Protein AF-A0A9N9X8T5-F1 (afdb_monomer_lite)

Structure (mmCIF, N/CA/C/O backbone):
data_AF-A0A9N9X8T5-F1
#
_entry.id   AF-A0A9N9X8T5-F1
#
loop_
_atom_site.group_PDB
_atom_site.id
_atom_site.type_symbol
_atom_site.label_atom_id
_atom_site.label_alt_id
_atom_site.label_comp_id
_atom_site.label_asym_id
_atom_site.label_entity_id
_atom_site.label_seq_id
_atom_site.pdbx_PDB_ins_code
_atom_site.Cartn_x
_atom_site.Cartn_y
_atom_site.Cartn_z
_atom_site.occupancy
_atom_site.B_iso_or_equiv
_atom_site.auth_seq_id
_atom_site.auth_comp_id
_atom_site.auth_asym_id
_atom_site.auth_atom_id
_atom_site.pdbx_PDB_model_num
ATOM 1 N N . MET A 1 1 ? 35.047 33.414 -47.535 1.00 46.97 1 MET A N 1
ATOM 2 C CA . MET 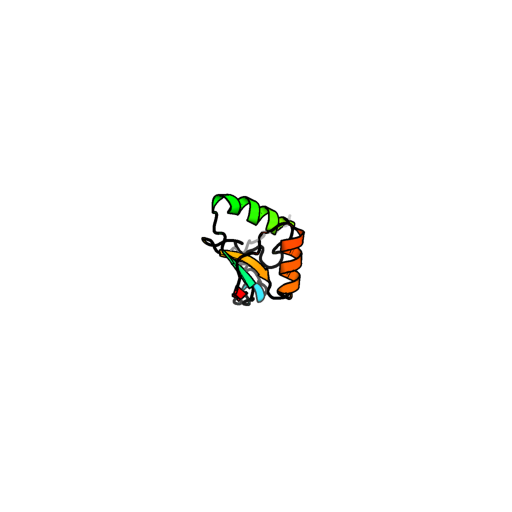A 1 1 ? 33.887 33.832 -46.722 1.00 46.97 1 MET A CA 1
ATOM 3 C C . MET A 1 1 ? 32.841 32.796 -47.063 1.00 46.97 1 MET A C 1
ATOM 5 O O . MET A 1 1 ? 32.086 32.994 -47.999 1.00 46.97 1 MET A O 1
ATOM 9 N N . ASP A 1 2 ? 32.981 31.620 -46.453 1.00 47.78 2 ASP A N 1
ATOM 10 C CA . ASP A 1 2 ? 32.172 30.446 -46.772 1.00 47.78 2 ASP A CA 1
ATOM 11 C C . ASP A 1 2 ? 30.992 30.430 -45.812 1.00 47.78 2 ASP A C 1
ATOM 13 O O . ASP A 1 2 ? 31.145 30.279 -44.600 1.00 47.78 2 ASP A O 1
ATOM 17 N N . GLU A 1 3 ? 29.824 30.706 -46.369 1.00 57.94 3 GLU A N 1
ATOM 18 C CA . GLU A 1 3 ? 28.551 30.697 -45.673 1.00 57.94 3 GLU A CA 1
ATOM 19 C C . GLU A 1 3 ? 28.067 29.243 -45.622 1.00 57.94 3 GLU A C 1
ATOM 21 O O . GLU A 1 3 ? 27.513 28.724 -46.587 1.00 57.94 3 GLU A O 1
ATOM 26 N N . CYS A 1 4 ? 28.339 28.548 -44.512 1.00 54.19 4 CYS A N 1
ATOM 27 C CA . CYS A 1 4 ? 27.723 27.252 -44.230 1.00 54.19 4 CYS A CA 1
ATOM 28 C C . CYS A 1 4 ? 26.228 27.473 -43.980 1.00 54.19 4 CYS A C 1
ATOM 30 O O . CYS A 1 4 ? 25.830 27.879 -42.889 1.00 54.19 4 CYS A O 1
ATOM 32 N N . THR A 1 5 ? 25.395 27.242 -44.991 1.00 59.78 5 THR A N 1
ATOM 33 C CA . THR A 1 5 ? 23.940 27.259 -44.833 1.00 59.78 5 THR A CA 1
ATOM 34 C C . THR A 1 5 ? 23.501 25.921 -44.237 1.00 59.78 5 THR A C 1
ATOM 36 O O . THR A 1 5 ? 23.521 24.892 -44.906 1.00 59.78 5 THR A O 1
ATOM 39 N N . GLU A 1 6 ? 23.156 25.918 -42.949 1.00 62.62 6 GLU A N 1
ATOM 40 C CA . GLU A 1 6 ? 22.560 24.761 -42.277 1.00 62.62 6 GLU A CA 1
ATOM 41 C C . GLU A 1 6 ? 21.097 24.622 -42.720 1.00 62.62 6 GLU A C 1
ATOM 43 O O . GLU A 1 6 ? 20.198 25.273 -42.183 1.00 62.62 6 GLU A O 1
ATOM 48 N N . GLU A 1 7 ? 20.847 23.789 -43.729 1.00 63.53 7 GLU A N 1
ATOM 49 C CA . GLU A 1 7 ? 19.492 23.373 -44.088 1.00 63.53 7 GLU A CA 1
ATOM 50 C C . GLU A 1 7 ? 18.929 22.509 -42.949 1.00 63.53 7 GLU A C 1
ATOM 52 O O . GLU A 1 7 ? 19.338 21.367 -42.734 1.00 63.53 7 GLU A O 1
ATOM 57 N N . ARG A 1 8 ? 18.020 23.083 -42.155 1.00 62.38 8 ARG A N 1
ATOM 58 C CA . ARG A 1 8 ? 17.312 22.361 -41.095 1.00 62.38 8 ARG A CA 1
ATOM 59 C C . ARG A 1 8 ? 16.242 21.489 -41.742 1.00 62.38 8 ARG A C 1
ATOM 61 O O . ARG A 1 8 ? 15.237 21.994 -42.232 1.00 62.38 8 ARG A O 1
ATOM 68 N N . ASP A 1 9 ? 16.479 20.183 -41.756 1.00 63.22 9 ASP A N 1
ATOM 69 C CA . ASP A 1 9 ? 15.499 19.196 -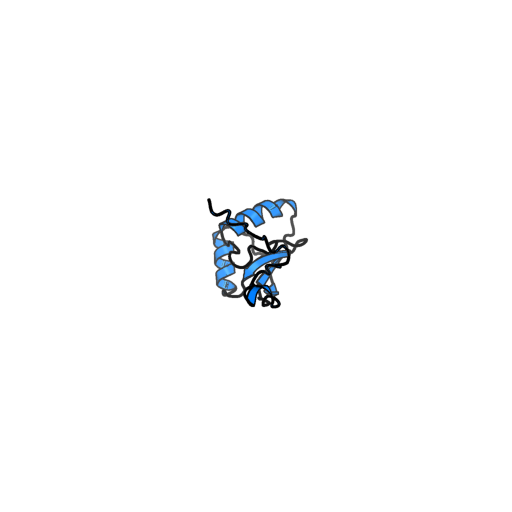42.200 1.00 63.22 9 ASP A CA 1
ATOM 70 C C . ASP A 1 9 ? 14.380 19.066 -41.149 1.00 63.22 9 ASP A C 1
ATOM 72 O O . ASP A 1 9 ? 14.472 18.297 -40.187 1.00 63.22 9 ASP A O 1
ATOM 76 N N . ASP A 1 10 ? 13.314 19.850 -41.325 1.00 63.06 10 ASP A N 1
ATOM 77 C CA . ASP A 1 10 ? 12.120 19.856 -40.468 1.00 63.06 10 ASP A CA 1
ATOM 78 C C . ASP A 1 10 ? 11.327 18.522 -40.513 1.00 63.06 10 ASP A C 1
ATOM 80 O O . ASP A 1 10 ? 10.312 18.381 -39.825 1.00 63.06 10 ASP A O 1
ATOM 84 N N . ASN A 1 11 ? 11.770 17.511 -41.281 1.00 65.31 11 ASN A N 1
ATOM 85 C CA . ASN A 1 11 ? 11.160 16.173 -41.320 1.00 65.31 11 ASN A CA 1
ATOM 86 C C . ASN A 1 11 ? 11.810 15.138 -40.389 1.00 65.31 11 ASN A C 1
ATOM 88 O O . ASN A 1 11 ? 11.377 13.980 -40.377 1.00 65.31 11 ASN A O 1
ATOM 92 N N . LEU A 1 12 ? 12.791 15.518 -39.564 1.00 64.88 12 LEU A N 1
ATOM 93 C CA . LEU A 1 12 ? 13.345 14.634 -38.534 1.00 64.88 12 LEU A CA 1
ATOM 94 C C . LEU A 1 12 ? 12.340 14.422 -37.388 1.00 64.88 12 LEU A C 1
ATOM 96 O O . LEU A 1 12 ? 12.409 15.031 -36.321 1.00 64.88 12 LEU A O 1
ATOM 100 N N . LYS A 1 13 ? 11.385 13.511 -37.605 1.00 74.94 13 LYS A N 1
ATOM 101 C CA . LYS A 1 13 ? 10.490 13.007 -36.559 1.00 74.94 13 LYS A CA 1
ATOM 102 C C . LYS A 1 13 ? 11.280 12.109 -35.614 1.00 74.94 13 LYS A C 1
ATOM 104 O O . LYS A 1 13 ? 11.436 10.913 -35.851 1.00 74.94 13 LYS A O 1
ATOM 109 N N . LEU A 1 14 ? 11.773 12.701 -34.534 1.00 80.62 14 LEU A N 1
ATOM 110 C CA . LEU A 1 14 ? 12.332 11.956 -33.414 1.00 80.62 14 LEU A CA 1
ATOM 111 C C . LEU A 1 14 ? 11.200 11.190 -32.719 1.00 80.62 14 LEU A C 1
ATOM 113 O O . LEU A 1 14 ? 10.198 11.783 -32.321 1.00 80.62 14 LEU A O 1
ATOM 117 N N . TYR A 1 15 ? 11.361 9.877 -32.576 1.00 77.56 15 TYR A N 1
ATOM 118 C CA . TYR A 1 15 ? 10.493 9.044 -31.751 1.00 77.56 15 TYR A CA 1
ATOM 119 C C . TYR A 1 15 ? 11.291 8.530 -30.548 1.00 77.56 15 TYR A C 1
ATOM 121 O O . TYR A 1 15 ? 12.465 8.178 -30.699 1.00 77.56 15 TYR A O 1
ATOM 129 N N . PRO A 1 16 ? 10.700 8.513 -29.343 1.00 81.25 16 PRO A N 1
ATOM 130 C CA . PRO A 1 16 ? 11.383 7.998 -28.170 1.00 81.25 16 PRO A CA 1
ATOM 131 C C . PRO A 1 16 ? 11.572 6.486 -28.311 1.00 81.25 16 PRO A C 1
ATOM 133 O O . PRO A 1 16 ? 10.620 5.755 -28.581 1.00 81.25 16 PRO A O 1
ATOM 136 N N . ILE A 1 17 ? 12.803 6.019 -28.110 1.00 85.69 17 ILE A N 1
ATOM 137 C CA . ILE A 1 17 ? 13.076 4.597 -27.908 1.00 85.69 17 ILE A CA 1
ATOM 138 C C . ILE A 1 17 ? 12.746 4.314 -26.443 1.00 85.69 17 ILE A C 1
ATOM 140 O O . ILE A 1 17 ? 13.482 4.727 -25.546 1.00 85.69 17 ILE A O 1
ATOM 144 N N . LEU A 1 18 ? 11.596 3.688 -26.211 1.00 84.31 18 LEU A N 1
ATOM 145 C CA . LEU A 1 18 ? 11.169 3.241 -24.889 1.00 84.31 18 LEU A CA 1
ATOM 146 C C . LEU A 1 18 ? 11.666 1.815 -24.659 1.00 84.31 18 LEU A C 1
ATOM 148 O O . LEU A 1 18 ? 11.737 1.024 -25.598 1.00 84.31 18 LEU A O 1
ATOM 152 N N . ALA A 1 19 ? 12.018 1.505 -23.415 1.00 84.44 19 ALA A N 1
ATOM 153 C CA . ALA A 1 19 ? 12.278 0.133 -23.015 1.00 84.44 19 ALA A CA 1
ATOM 154 C C . ALA A 1 19 ? 10.963 -0.671 -23.012 1.00 84.44 19 ALA A C 1
ATOM 156 O O . ALA A 1 19 ? 9.882 -0.109 -22.817 1.00 84.44 19 ALA A O 1
ATOM 157 N N . ASP A 1 20 ? 11.052 -1.975 -23.278 1.00 81.19 20 ASP A N 1
ATOM 158 C CA . ASP A 1 20 ? 9.878 -2.838 -23.476 1.00 81.19 20 ASP A CA 1
ATOM 159 C C . ASP A 1 20 ? 8.963 -2.891 -22.240 1.00 81.19 20 ASP A C 1
ATOM 161 O O . ASP A 1 20 ? 7.747 -3.026 -22.374 1.00 81.19 20 ASP A O 1
ATOM 165 N N . ASP A 1 21 ? 9.525 -2.720 -21.043 1.00 79.50 21 ASP A N 1
ATOM 166 C CA . ASP A 1 21 ? 8.812 -2.628 -19.762 1.00 79.50 21 ASP A CA 1
ATOM 167 C C . ASP A 1 21 ? 7.878 -1.409 -19.662 1.00 79.50 21 ASP A C 1
ATOM 169 O O . ASP A 1 21 ? 6.959 -1.407 -18.846 1.00 79.50 21 ASP A O 1
ATOM 173 N N . LEU A 1 22 ? 8.071 -0.396 -20.512 1.00 78.69 22 LEU A N 1
ATOM 174 C CA . LEU A 1 22 ? 7.194 0.774 -20.629 1.00 78.69 22 LEU A CA 1
ATOM 175 C C . LEU A 1 22 ? 6.110 0.615 -21.705 1.00 78.69 22 LEU A C 1
ATOM 177 O O . LEU A 1 22 ? 5.244 1.482 -21.830 1.00 78.69 22 LEU A O 1
ATOM 181 N N . ILE A 1 23 ? 6.181 -0.447 -22.511 1.00 83.75 23 ILE A N 1
ATOM 182 C CA . ILE A 1 23 ? 5.264 -0.719 -23.631 1.00 83.75 23 ILE A CA 1
ATOM 183 C C . ILE A 1 23 ? 4.363 -1.919 -23.313 1.00 83.75 23 ILE A C 1
ATOM 185 O O . ILE A 1 23 ? 3.226 -1.982 -23.779 1.00 83.75 23 ILE A O 1
ATOM 189 N N . CYS A 1 24 ? 4.865 -2.868 -22.526 1.00 81.50 24 CYS A N 1
ATOM 190 C CA . CYS A 1 24 ? 4.134 -4.059 -22.119 1.00 81.50 24 CYS A CA 1
ATOM 191 C C . CYS A 1 24 ? 3.170 -3.776 -20.959 1.00 81.50 24 CYS A C 1
ATOM 193 O O . CYS A 1 24 ? 3.367 -2.846 -20.175 1.00 81.50 24 CYS A O 1
ATOM 195 N N . ASP A 1 25 ? 2.145 -4.621 -20.826 1.00 82.12 25 ASP A N 1
ATOM 196 C CA . ASP A 1 25 ? 1.258 -4.578 -19.666 1.00 82.12 25 ASP A CA 1
ATOM 197 C C . ASP A 1 25 ? 2.060 -4.833 -18.376 1.00 82.12 25 ASP A C 1
ATOM 199 O O . ASP A 1 25 ? 2.872 -5.767 -18.329 1.00 82.12 25 ASP A O 1
ATOM 203 N N . PRO A 1 26 ? 1.849 -4.031 -17.318 1.00 80.50 26 PRO A N 1
ATOM 204 C CA . PRO A 1 26 ? 2.564 -4.206 -16.066 1.00 80.50 26 PRO A CA 1
ATOM 205 C C . PRO A 1 26 ? 2.189 -5.545 -15.411 1.00 80.50 26 PRO A C 1
ATOM 207 O O . PRO A 1 26 ? 1.024 -5.955 -15.460 1.00 80.50 26 PRO A O 1
ATOM 210 N N . PRO A 1 27 ? 3.151 -6.230 -14.767 1.00 83.38 27 PRO A N 1
ATOM 211 C CA . PRO A 1 27 ? 2.875 -7.483 -14.083 1.00 83.38 27 PRO A CA 1
ATOM 212 C C . PRO A 1 27 ? 1.894 -7.263 -12.926 1.00 83.38 27 PRO A C 1
ATOM 214 O O . PRO A 1 27 ? 1.982 -6.276 -12.193 1.00 83.38 27 PRO A O 1
ATOM 217 N N . LEU A 1 28 ? 0.975 -8.211 -12.744 1.00 86.44 28 LEU A N 1
ATOM 218 C CA . LEU A 1 28 ? 0.106 -8.247 -11.571 1.00 86.44 28 LEU A CA 1
ATOM 219 C C . LEU A 1 28 ? 0.893 -8.781 -10.373 1.00 86.44 28 LEU A C 1
ATOM 221 O O . LEU A 1 28 ? 1.675 -9.723 -10.515 1.00 86.44 28 LEU A O 1
ATOM 225 N N . ILE A 1 29 ? 0.673 -8.183 -9.203 1.00 86.44 29 ILE A N 1
ATOM 226 C CA . ILE A 1 29 ? 1.283 -8.617 -7.948 1.00 86.44 29 ILE A CA 1
ATOM 227 C C . ILE A 1 29 ? 0.219 -8.746 -6.864 1.00 86.44 29 ILE A C 1
ATOM 229 O O . ILE A 1 29 ? -0.664 -7.894 -6.763 1.00 86.44 29 ILE A O 1
ATOM 233 N N . ASP A 1 30 ? 0.352 -9.786 -6.047 1.00 90.38 30 ASP A N 1
ATOM 234 C CA . ASP A 1 30 ? -0.540 -10.030 -4.918 1.00 90.38 30 ASP A CA 1
ATOM 235 C C . ASP A 1 30 ? -0.190 -9.095 -3.755 1.00 90.38 30 ASP A C 1
ATOM 237 O O . ASP A 1 30 ? 0.986 -8.873 -3.422 1.00 90.38 30 ASP A O 1
ATOM 241 N N . VAL A 1 31 ? -1.214 -8.557 -3.101 1.00 90.44 31 VAL A N 1
ATOM 242 C CA . VAL A 1 31 ? -1.055 -7.630 -1.977 1.00 90.44 31 VAL A CA 1
ATOM 243 C C . VAL A 1 31 ? -1.995 -7.976 -0.828 1.00 90.44 31 VAL A C 1
ATOM 245 O O . VAL A 1 31 ? -3.086 -8.510 -1.008 1.00 90.44 31 VAL A O 1
ATOM 248 N N . TYR A 1 32 ? -1.588 -7.632 0.392 1.00 90.88 32 TYR A N 1
ATOM 249 C CA . TYR A 1 32 ? -2.489 -7.669 1.541 1.00 90.88 32 TYR A CA 1
ATOM 250 C C . TYR A 1 32 ? -3.344 -6.404 1.562 1.00 90.88 32 TYR A C 1
ATOM 252 O O . TYR A 1 32 ? -2.807 -5.287 1.571 1.00 90.88 32 TYR A O 1
ATOM 260 N N . VAL A 1 33 ? -4.663 -6.577 1.619 1.00 89.81 33 VAL A N 1
ATOM 261 C CA . VAL A 1 33 ? -5.634 -5.477 1.638 1.00 89.81 33 VAL A CA 1
ATOM 262 C C . VAL A 1 33 ? -6.487 -5.557 2.893 1.00 89.81 33 VAL A C 1
ATOM 264 O O . VAL A 1 33 ? -6.963 -6.625 3.270 1.00 89.81 33 VAL A O 1
ATOM 267 N N . ASP A 1 34 ? -6.700 -4.409 3.527 1.00 89.56 34 ASP A N 1
ATOM 268 C CA . ASP A 1 34 ? -7.566 -4.285 4.699 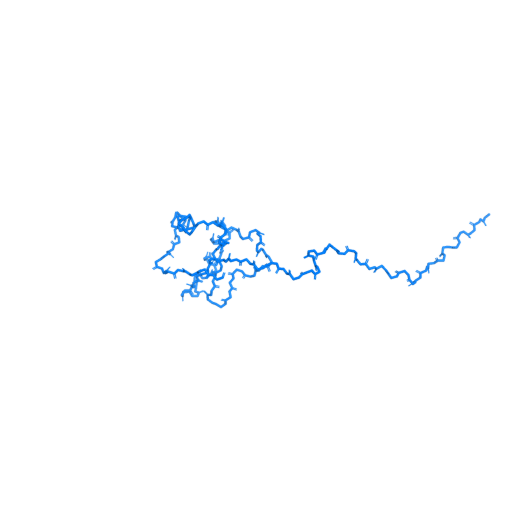1.00 89.56 34 ASP A CA 1
ATOM 269 C C . ASP A 1 34 ? -8.563 -3.133 4.528 1.00 89.56 34 ASP A C 1
ATOM 271 O O . ASP A 1 34 ? -8.449 -2.316 3.613 1.00 89.56 34 ASP A O 1
ATOM 275 N N . THR A 1 35 ? -9.562 -3.055 5.401 1.00 88.31 35 THR A N 1
ATOM 276 C CA . THR A 1 35 ? -10.613 -2.042 5.363 1.00 88.31 35 THR A CA 1
ATOM 277 C C . THR A 1 35 ? -10.543 -1.116 6.572 1.00 88.31 35 THR A C 1
ATOM 279 O O . THR A 1 35 ? -10.639 -1.539 7.721 1.00 88.31 35 THR A O 1
ATOM 282 N N . ILE A 1 36 ? -10.484 0.194 6.327 1.00 84.69 36 ILE A N 1
ATOM 283 C CA . ILE A 1 36 ? -10.576 1.194 7.395 1.00 84.69 36 ILE A CA 1
ATOM 284 C C . ILE A 1 36 ? -12.046 1.540 7.657 1.00 84.69 36 ILE A C 1
ATOM 286 O O . ILE A 1 36 ? -12.705 2.223 6.868 1.00 84.69 36 ILE A O 1
ATOM 290 N N . SER A 1 37 ? -12.548 1.107 8.813 1.00 82.00 37 SER A N 1
ATOM 291 C CA . SER A 1 37 ? -13.928 1.357 9.251 1.00 82.00 37 SER A CA 1
ATOM 292 C C . SER A 1 37 ? -14.196 2.824 9.612 1.00 82.00 37 SER A C 1
ATOM 294 O O . SER A 1 37 ? -15.266 3.351 9.300 1.00 82.00 37 SER A O 1
ATOM 296 N N . ASP A 1 38 ? -13.229 3.497 10.248 1.00 84.94 38 ASP A N 1
ATOM 297 C CA . ASP A 1 38 ? -13.344 4.892 10.694 1.00 84.94 38 ASP A CA 1
ATOM 298 C C . ASP A 1 38 ? -12.661 5.852 9.713 1.00 84.94 38 ASP A C 1
ATOM 300 O O . ASP A 1 38 ? -11.434 5.986 9.678 1.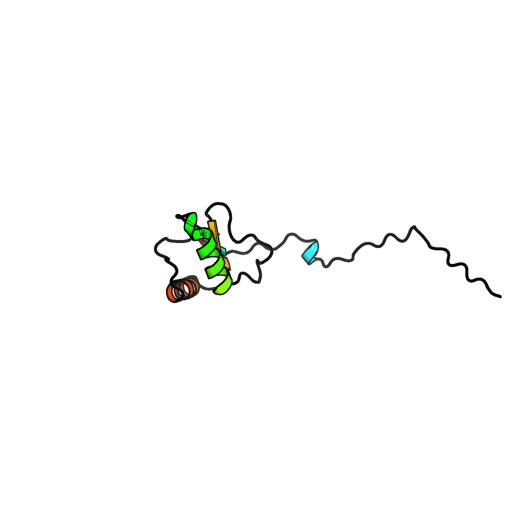00 84.94 38 ASP A O 1
ATOM 304 N N . SER A 1 39 ? -13.470 6.586 8.946 1.00 81.75 39 SER A N 1
ATOM 305 C CA . SER A 1 39 ? -12.968 7.505 7.927 1.00 81.75 39 SER A CA 1
ATOM 306 C C . SER A 1 39 ? -12.124 8.652 8.485 1.00 81.75 39 SER A C 1
ATOM 308 O O . SER A 1 39 ? -11.307 9.219 7.761 1.00 81.75 39 SER A O 1
ATOM 310 N N . LYS A 1 40 ? -12.282 9.000 9.769 1.00 85.75 40 LYS A N 1
ATOM 311 C CA . LYS A 1 40 ? -11.507 10.077 10.406 1.00 85.75 40 LYS A CA 1
ATOM 312 C C . LYS A 1 40 ? -10.054 9.674 10.646 1.00 85.75 40 LYS A C 1
ATOM 314 O O . LYS A 1 40 ? -9.183 10.538 10.672 1.00 85.75 40 LYS A O 1
ATOM 319 N N . LYS A 1 41 ? -9.787 8.372 10.786 1.00 84.25 41 LYS A N 1
ATOM 320 C CA . LYS A 1 41 ? -8.443 7.834 11.042 1.00 84.25 41 LYS A CA 1
ATOM 321 C C . LYS A 1 41 ? -7.655 7.540 9.772 1.00 84.25 41 LYS A C 1
ATOM 323 O O . LYS A 1 41 ? -6.451 7.335 9.862 1.00 84.25 41 LYS A O 1
ATOM 328 N N . ILE A 1 42 ? -8.288 7.577 8.596 1.00 85.88 42 ILE A N 1
ATOM 329 C CA . ILE A 1 42 ? -7.653 7.235 7.311 1.00 85.88 42 ILE A CA 1
ATOM 330 C C . ILE A 1 42 ? -6.337 7.984 7.113 1.00 85.88 42 ILE A C 1
ATOM 332 O O . ILE A 1 42 ? -5.312 7.363 6.858 1.00 85.88 42 ILE A O 1
ATOM 336 N N . SER A 1 43 ? -6.343 9.312 7.259 1.00 87.12 43 SER A N 1
ATOM 337 C CA . SER A 1 43 ? -5.130 10.105 7.036 1.00 87.12 43 SER A CA 1
ATOM 338 C C . SER A 1 43 ? -4.011 9.714 8.002 1.00 87.12 43 SER A C 1
ATOM 340 O O . SER A 1 43 ? -2.857 9.632 7.594 1.00 87.12 43 SER A O 1
ATOM 342 N N . GLN A 1 44 ? -4.343 9.454 9.268 1.00 88.38 44 GLN A N 1
ATOM 343 C CA . GLN A 1 44 ? -3.373 9.039 10.279 1.00 88.38 44 GLN A CA 1
ATOM 344 C C . GLN A 1 44 ? -2.797 7.655 9.957 1.00 88.38 44 GLN A C 1
ATOM 346 O O . GLN A 1 44 ? -1.584 7.469 10.017 1.00 88.38 44 GLN A O 1
ATOM 351 N N . VAL A 1 45 ? -3.655 6.708 9.571 1.00 87.75 45 VAL A N 1
ATOM 352 C CA . VAL A 1 45 ? -3.257 5.345 9.199 1.00 87.75 45 VAL A CA 1
ATOM 353 C C . VAL A 1 45 ? -2.364 5.361 7.962 1.00 87.75 45 VAL A C 1
ATOM 355 O O . VAL A 1 45 ? -1.302 4.752 7.981 1.00 87.75 45 VAL A O 1
ATOM 358 N N . ILE A 1 46 ? -2.728 6.112 6.919 1.00 87.94 46 ILE A N 1
ATOM 359 C CA . ILE A 1 46 ? -1.931 6.234 5.688 1.00 87.94 46 ILE A CA 1
ATOM 360 C C . ILE A 1 46 ? -0.545 6.816 5.980 1.00 87.94 46 ILE A C 1
ATOM 362 O O . ILE A 1 46 ? 0.454 6.282 5.504 1.00 87.94 46 ILE A O 1
ATOM 366 N N . VAL A 1 47 ? -0.465 7.889 6.775 1.00 88.88 47 VAL A N 1
ATOM 367 C CA . VAL A 1 47 ? 0.818 8.510 7.145 1.00 88.88 47 VAL A CA 1
ATOM 368 C C . VAL A 1 47 ? 1.676 7.547 7.967 1.00 88.88 47 VAL A C 1
ATOM 370 O O . VAL A 1 47 ? 2.868 7.397 7.690 1.00 88.88 47 VAL A O 1
ATOM 373 N N . GLY A 1 48 ? 1.075 6.857 8.939 1.00 89.62 48 GLY A N 1
ATOM 374 C CA . GLY A 1 48 ? 1.770 5.854 9.742 1.00 89.62 48 GLY A CA 1
ATOM 375 C C . GLY A 1 48 ? 2.293 4.703 8.884 1.00 89.62 48 GLY A C 1
ATOM 376 O O . GLY A 1 48 ? 3.472 4.365 8.953 1.00 89.62 48 GLY A O 1
ATOM 377 N N . LEU A 1 49 ? 1.452 4.154 8.007 1.00 89.56 49 LEU A N 1
ATOM 378 C CA . LEU A 1 49 ? 1.843 3.078 7.105 1.00 89.56 49 LEU A CA 1
ATOM 379 C C . LEU A 1 49 ? 2.924 3.522 6.120 1.00 89.56 49 LEU A C 1
ATOM 381 O O . LEU A 1 49 ? 3.822 2.746 5.834 1.00 89.56 49 LEU A O 1
ATOM 385 N N . ASN A 1 50 ? 2.890 4.752 5.603 1.00 88.38 50 ASN A N 1
ATOM 386 C CA . ASN A 1 50 ? 3.947 5.249 4.711 1.00 88.38 50 ASN A CA 1
ATOM 387 C C . ASN A 1 50 ? 5.291 5.405 5.430 1.00 88.38 50 ASN A C 1
ATOM 389 O O . ASN A 1 50 ? 6.334 5.316 4.793 1.00 88.38 50 ASN A O 1
ATOM 393 N N . THR A 1 51 ? 5.261 5.625 6.744 1.00 87.12 51 THR A N 1
ATOM 394 C CA . THR A 1 51 ? 6.463 5.759 7.572 1.00 87.12 51 THR A CA 1
ATOM 395 C C . THR A 1 51 ? 7.044 4.395 7.943 1.00 87.12 51 THR A C 1
ATOM 397 O O . THR A 1 51 ? 8.258 4.227 7.956 1.00 87.12 51 THR A O 1
ATOM 400 N N . VAL A 1 52 ? 6.186 3.422 8.255 1.00 87.75 52 VAL A N 1
ATOM 401 C CA . VAL A 1 52 ? 6.600 2.097 8.742 1.00 87.75 52 VAL A CA 1
ATOM 402 C C . VAL A 1 52 ? 6.813 1.097 7.603 1.00 87.75 52 VAL A C 1
ATOM 404 O O . VAL A 1 52 ? 7.776 0.340 7.621 1.00 87.75 52 VAL A O 1
ATOM 407 N N . LEU A 1 53 ? 5.906 1.086 6.628 1.00 87.31 53 LEU A N 1
ATOM 408 C CA . LEU A 1 53 ? 5.853 0.150 5.504 1.00 87.31 53 LEU A CA 1
ATOM 409 C C . LEU A 1 53 ? 5.709 0.943 4.198 1.00 87.31 53 LEU A C 1
ATOM 411 O O . LEU A 1 53 ? 4.620 0.987 3.611 1.00 87.31 53 LEU A O 1
ATOM 415 N N . PRO A 1 54 ? 6.762 1.645 3.753 1.00 86.38 54 PRO A N 1
ATOM 416 C CA . PRO A 1 54 ? 6.716 2.385 2.502 1.00 86.38 54 PRO A CA 1
ATOM 417 C C . PRO A 1 54 ? 6.529 1.422 1.325 1.00 86.38 54 PRO A C 1
ATOM 419 O O . PRO A 1 54 ? 7.280 0.468 1.153 1.00 86.38 54 PRO A O 1
ATOM 422 N N . LEU A 1 55 ? 5.537 1.694 0.481 1.00 84.56 55 LEU A N 1
ATOM 423 C CA . LEU A 1 55 ? 5.263 0.919 -0.728 1.00 84.56 55 LEU A CA 1
ATOM 424 C C . LEU A 1 55 ? 6.197 1.344 -1.872 1.00 84.56 55 LEU A C 1
ATOM 426 O O . LEU A 1 55 ? 5.737 1.909 -2.859 1.00 84.56 55 LEU A O 1
ATOM 430 N N . ALA A 1 56 ? 7.508 1.127 -1.727 1.00 76.38 56 ALA A N 1
ATOM 431 C CA . ALA A 1 56 ? 8.523 1.622 -2.669 1.00 76.38 56 ALA A CA 1
ATOM 432 C C . ALA A 1 56 ? 8.270 1.167 -4.122 1.00 76.38 56 ALA A C 1
ATOM 434 O O . ALA A 1 56 ? 8.331 1.972 -5.051 1.00 76.38 56 ALA A O 1
ATOM 435 N N . GLU A 1 57 ? 7.901 -0.101 -4.301 1.00 71.50 57 GLU A N 1
ATOM 436 C CA . GLU A 1 57 ? 7.627 -0.711 -5.610 1.00 71.50 57 GLU A CA 1
ATOM 437 C C . GLU A 1 57 ? 6.237 -0.345 -6.163 1.00 71.50 57 GLU A C 1
ATOM 439 O O . GLU A 1 57 ? 6.000 -0.419 -7.365 1.00 71.50 57 GLU A O 1
ATOM 444 N N . LEU A 1 58 ? 5.327 0.129 -5.304 1.00 74.06 58 LEU A N 1
ATOM 445 C CA . LEU A 1 58 ? 3.956 0.518 -5.657 1.00 74.06 58 LEU A CA 1
ATOM 446 C C . LEU A 1 58 ? 3.701 2.021 -5.483 1.00 74.06 58 LEU A C 1
ATOM 448 O O . LEU A 1 58 ? 2.561 2.448 -5.314 1.00 74.06 58 LEU A O 1
ATOM 452 N N . THR A 1 59 ? 4.745 2.851 -5.539 1.00 74.06 59 THR A N 1
ATOM 453 C CA . THR A 1 59 ? 4.632 4.318 -5.396 1.00 74.06 59 THR A CA 1
ATOM 454 C C . THR A 1 59 ? 3.742 4.967 -6.457 1.00 74.06 59 THR A C 1
ATOM 456 O O . THR A 1 59 ? 3.180 6.036 -6.226 1.00 74.06 59 THR A O 1
ATOM 459 N N . HIS A 1 60 ? 3.590 4.310 -7.606 1.00 75.38 60 HIS A N 1
ATOM 460 C CA . HIS A 1 60 ? 2.702 4.716 -8.689 1.00 75.38 60 HIS A CA 1
ATOM 461 C C . HIS A 1 60 ? 1.214 4.468 -8.375 1.00 75.38 60 HIS A C 1
ATOM 463 O O . HIS A 1 60 ? 0.346 5.079 -8.999 1.00 75.38 60 HIS A O 1
ATOM 469 N N . LEU A 1 61 ? 0.897 3.601 -7.405 1.00 78.12 61 LEU A N 1
ATOM 470 C CA . LEU A 1 61 ? -0.471 3.304 -6.993 1.00 78.12 61 LEU A CA 1
ATOM 471 C C . LEU A 1 61 ? -0.908 4.186 -5.828 1.00 78.12 61 LEU A C 1
ATOM 473 O O . LEU A 1 61 ? -0.183 4.442 -4.864 1.00 78.12 61 LEU A O 1
ATOM 477 N N . LYS A 1 62 ? -2.179 4.589 -5.860 1.00 83.00 62 LYS A N 1
ATOM 478 C CA . LYS A 1 62 ? -2.816 5.166 -4.683 1.00 83.00 62 LYS A CA 1
ATOM 479 C C . LYS A 1 62 ? -3.024 4.054 -3.655 1.00 83.00 62 LYS A C 1
ATOM 481 O O . LYS A 1 62 ? -3.787 3.128 -3.900 1.00 83.00 62 LYS A O 1
ATOM 486 N N . ARG A 1 63 ? -2.420 4.201 -2.472 1.00 88.06 63 ARG A N 1
ATOM 487 C CA . ARG A 1 63 ? -2.504 3.224 -1.366 1.00 88.06 63 ARG A CA 1
ATOM 488 C C . ARG A 1 63 ? -3.929 2.898 -0.903 1.00 88.06 63 ARG A C 1
ATOM 490 O O . ARG A 1 63 ? -4.143 1.888 -0.248 1.00 88.06 63 ARG A O 1
ATOM 497 N N . MET A 1 64 ? -4.889 3.769 -1.204 1.00 87.56 64 MET A N 1
ATOM 498 C CA . MET A 1 64 ? -6.261 3.669 -0.729 1.00 87.56 64 MET A CA 1
ATOM 499 C C . MET A 1 64 ? -7.267 3.872 -1.859 1.00 87.56 64 MET A C 1
ATOM 501 O O . MET A 1 64 ? -7.207 4.868 -2.594 1.00 87.56 64 MET A O 1
ATOM 505 N N . LYS A 1 65 ? -8.268 2.992 -1.896 1.00 87.31 65 LYS A N 1
ATOM 506 C CA . LYS A 1 65 ? -9.452 3.092 -2.748 1.00 87.31 65 LYS A CA 1
ATOM 507 C C . LYS A 1 65 ? -10.700 2.872 -1.887 1.00 87.31 65 LYS A C 1
ATOM 509 O O . LYS A 1 65 ? -10.894 1.816 -1.307 1.00 87.31 65 LYS A O 1
ATOM 514 N N . ASN A 1 66 ? -11.569 3.880 -1.794 1.00 85.12 66 ASN A N 1
ATOM 515 C CA . ASN A 1 66 ? -12.801 3.862 -0.984 1.00 85.12 66 ASN A CA 1
ATOM 516 C C . ASN A 1 66 ? -12.598 3.640 0.524 1.00 85.12 66 ASN A C 1
ATOM 518 O O . ASN A 1 66 ? -12.507 4.610 1.267 1.00 85.12 66 ASN A O 1
ATOM 522 N N . LYS A 1 67 ? -12.593 2.392 0.988 1.00 84.56 67 LYS A N 1
ATOM 523 C CA . LYS A 1 67 ? -12.250 2.017 2.369 1.00 84.56 67 LYS A CA 1
ATOM 524 C C . LYS A 1 67 ? -11.141 0.971 2.416 1.00 84.56 67 LYS A C 1
ATOM 526 O O . LYS A 1 67 ? -10.644 0.693 3.500 1.00 84.56 67 LYS A O 1
ATOM 531 N N . GLU A 1 68 ? -10.758 0.443 1.261 1.00 87.94 68 GLU A N 1
ATOM 532 C CA . GLU A 1 68 ? -9.712 -0.553 1.108 1.00 87.94 68 GLU A CA 1
ATOM 533 C C . GLU A 1 68 ? -8.357 0.146 1.096 1.00 87.94 68 GLU A C 1
ATOM 535 O O . GLU A 1 68 ? -8.164 1.176 0.430 1.00 87.94 68 GLU A O 1
ATOM 540 N N . ILE A 1 69 ? -7.428 -0.408 1.862 1.00 89.81 69 ILE A N 1
ATOM 541 C CA . ILE A 1 69 ? -6.063 0.064 1.985 1.00 89.81 69 ILE A CA 1
ATOM 542 C C . ILE A 1 69 ? -5.099 -1.075 1.694 1.00 89.81 69 ILE A C 1
ATOM 544 O O . ILE A 1 69 ? -5.222 -2.172 2.233 1.00 89.81 69 ILE A O 1
ATOM 548 N N . ILE A 1 70 ? -4.109 -0.786 0.860 1.00 90.62 70 ILE A N 1
ATOM 549 C CA . ILE A 1 70 ? -3.006 -1.701 0.599 1.00 90.62 70 ILE A CA 1
ATOM 550 C C . ILE A 1 70 ? -2.056 -1.630 1.796 1.00 90.62 70 ILE A C 1
ATOM 552 O O . ILE A 1 70 ? -1.448 -0.582 2.066 1.00 90.62 70 ILE A O 1
ATOM 556 N N . LEU A 1 71 ? -1.927 -2.747 2.509 1.00 89.50 71 LEU A N 1
ATOM 557 C CA . LEU A 1 71 ? -0.996 -2.884 3.621 1.00 89.50 71 LEU A CA 1
ATOM 558 C C . LEU A 1 71 ? 0.424 -3.039 3.081 1.00 89.50 71 LEU A C 1
ATOM 560 O O . LEU A 1 71 ? 1.258 -2.157 3.303 1.00 89.50 71 LEU A O 1
ATOM 564 N N . TYR A 1 72 ? 0.684 -4.119 2.342 1.00 89.62 72 TYR A N 1
ATOM 565 C CA . TYR A 1 72 ? 1.989 -4.410 1.750 1.00 89.62 72 TYR A CA 1
ATOM 566 C C . TYR A 1 72 ? 1.905 -5.491 0.663 1.00 89.62 72 TYR A C 1
ATOM 568 O O . TYR A 1 72 ? 0.864 -6.125 0.501 1.00 89.62 72 TYR A O 1
ATOM 576 N N . SER A 1 73 ? 3.008 -5.705 -0.058 1.00 88.19 73 SER A N 1
ATOM 577 C CA . SER A 1 73 ? 3.153 -6.825 -0.997 1.00 88.19 73 SER A CA 1
ATOM 578 C C . SER A 1 73 ? 3.062 -8.172 -0.274 1.00 88.19 73 SER A C 1
ATOM 580 O O . SER A 1 73 ? 3.583 -8.318 0.836 1.00 88.19 73 SER A O 1
ATOM 582 N N . ALA A 1 74 ? 2.443 -9.164 -0.919 1.00 89.06 74 ALA A N 1
ATOM 583 C CA . ALA A 1 74 ? 2.406 -10.547 -0.445 1.00 89.06 74 ALA A CA 1
ATOM 584 C C . ALA A 1 74 ? 3.750 -11.286 -0.611 1.00 89.06 74 ALA A C 1
ATOM 586 O O . ALA A 1 74 ? 3.839 -12.482 -0.342 1.00 89.06 74 ALA A O 1
ATOM 587 N N . SER A 1 75 ? 4.817 -10.578 -1.002 1.00 87.75 75 SER A N 1
ATOM 588 C CA . SER A 1 75 ? 6.185 -11.104 -1.029 1.00 87.75 75 SER A CA 1
ATOM 589 C C . SER A 1 75 ? 6.732 -11.477 0.354 1.00 87.75 75 SER A C 1
ATOM 591 O O . SER A 1 75 ? 7.662 -12.280 0.435 1.00 87.75 75 SER A O 1
ATOM 593 N N . ILE A 1 76 ? 6.159 -10.928 1.434 1.00 88.19 76 ILE A N 1
ATOM 594 C CA . ILE A 1 76 ? 6.503 -11.280 2.818 1.00 88.19 76 ILE A CA 1
ATOM 595 C C . ILE A 1 76 ? 5.420 -12.157 3.476 1.00 88.19 76 ILE A C 1
ATOM 597 O O . ILE A 1 76 ? 4.227 -12.015 3.170 1.00 88.19 76 ILE A O 1
ATOM 601 N N . PRO A 1 77 ? 5.794 -13.034 4.427 1.00 89.94 77 PRO A N 1
ATOM 602 C CA . PRO A 1 77 ? 4.834 -13.824 5.189 1.00 89.94 77 PRO A CA 1
ATOM 603 C C . PRO A 1 77 ? 3.848 -12.953 5.977 1.00 89.94 77 PRO A C 1
ATOM 605 O O . PRO A 1 77 ? 4.218 -11.953 6.595 1.00 89.94 77 PRO A O 1
ATOM 608 N N . GLN A 1 78 ? 2.587 -13.385 6.038 1.00 87.75 78 GLN A N 1
ATOM 609 C CA . GLN A 1 78 ? 1.531 -12.655 6.744 1.00 87.75 78 GLN A CA 1
ATOM 610 C C . GLN A 1 78 ? 1.847 -12.443 8.236 1.00 87.75 78 GLN A C 1
ATOM 612 O O . GLN A 1 78 ? 1.491 -11.411 8.799 1.00 87.75 78 GLN A O 1
ATOM 617 N N . GLU A 1 79 ? 2.503 -13.405 8.891 1.00 89.06 79 GLU A N 1
ATOM 618 C CA . GLU A 1 79 ? 2.900 -13.294 10.303 1.00 89.06 79 GLU A CA 1
ATOM 619 C C . GLU A 1 79 ? 3.916 -12.173 10.531 1.00 89.06 79 GLU A C 1
ATOM 621 O O . GLU A 1 79 ? 3.805 -11.422 11.499 1.00 89.06 79 GLU A O 1
ATOM 626 N N . GLU A 1 80 ? 4.868 -12.016 9.614 1.00 90.81 80 GLU A N 1
ATOM 627 C CA . GLU A 1 80 ? 5.868 -10.954 9.678 1.00 90.81 80 GLU A CA 1
ATOM 628 C C . GLU A 1 80 ? 5.204 -9.580 9.547 1.00 90.81 80 GLU A C 1
ATOM 630 O O . GLU A 1 80 ? 5.427 -8.698 10.378 1.00 90.81 80 GLU A O 1
ATOM 635 N N . LEU A 1 81 ? 4.290 -9.433 8.584 1.00 90.31 81 LEU A N 1
ATOM 636 C CA . LEU A 1 81 ? 3.501 -8.213 8.422 1.00 90.31 81 LEU A CA 1
ATOM 637 C C . LEU A 1 81 ? 2.671 -7.890 9.677 1.00 90.31 81 LEU A C 1
ATOM 639 O O . LEU A 1 81 ? 2.646 -6.740 10.122 1.00 90.31 81 LEU A O 1
ATOM 643 N N . LYS A 1 82 ? 2.020 -8.896 10.280 1.00 89.12 82 LYS A N 1
ATOM 644 C CA . LYS A 1 82 ? 1.263 -8.731 11.536 1.00 89.12 82 LYS A CA 1
ATOM 645 C C . LYS A 1 82 ? 2.151 -8.221 12.661 1.00 89.12 82 LYS A C 1
ATOM 647 O O . LYS A 1 82 ? 1.768 -7.275 13.346 1.00 89.12 82 LYS A O 1
ATOM 652 N N . ASN A 1 83 ? 3.330 -8.814 12.830 1.00 90.06 83 ASN A N 1
ATOM 653 C CA . ASN A 1 83 ? 4.265 -8.424 13.881 1.00 90.06 83 ASN A CA 1
ATOM 654 C C . ASN A 1 83 ? 4.695 -6.960 13.733 1.00 90.06 83 ASN A C 1
ATOM 656 O O . ASN A 1 83 ? 4.655 -6.219 14.714 1.00 90.06 83 ASN A O 1
ATOM 660 N N . ILE A 1 84 ? 5.007 -6.516 12.509 1.00 90.12 84 ILE A N 1
ATOM 661 C CA . ILE A 1 84 ? 5.373 -5.118 12.229 1.00 90.12 84 ILE A CA 1
ATOM 662 C C . ILE A 1 84 ? 4.221 -4.169 12.581 1.00 90.12 84 ILE A C 1
ATOM 664 O O . ILE A 1 84 ? 4.431 -3.141 13.225 1.00 90.12 84 ILE A O 1
ATOM 668 N N . LEU A 1 85 ? 2.993 -4.503 12.177 1.00 89.50 85 LEU A N 1
ATOM 669 C CA . LEU A 1 85 ? 1.821 -3.667 12.440 1.00 89.50 85 LEU A CA 1
ATOM 670 C C . LEU A 1 85 ? 1.522 -3.563 13.945 1.00 89.50 85 LEU A C 1
ATOM 672 O O . LEU A 1 85 ? 1.306 -2.458 14.447 1.00 89.50 85 LEU A O 1
ATOM 676 N N . VAL A 1 86 ? 1.587 -4.677 14.680 1.00 88.94 86 VAL A N 1
ATOM 677 C CA . VAL A 1 86 ? 1.372 -4.708 16.138 1.00 88.94 86 VAL A CA 1
ATOM 678 C C . VAL A 1 86 ? 2.455 -3.934 16.882 1.00 88.94 86 VAL A C 1
ATOM 680 O O . VAL A 1 86 ? 2.131 -3.112 17.740 1.00 88.94 86 VAL A O 1
ATOM 683 N N . GLU A 1 87 ? 3.731 -4.139 16.542 1.00 88.50 87 GLU A N 1
ATOM 684 C CA . GLU A 1 87 ? 4.858 -3.434 17.172 1.00 88.50 87 GLU A CA 1
ATOM 685 C C . GLU A 1 87 ? 4.715 -1.911 17.037 1.00 88.50 87 GLU A C 1
ATOM 687 O O . GLU A 1 87 ? 5.106 -1.142 17.915 1.00 88.50 87 GLU A O 1
ATOM 692 N N . LYS A 1 88 ? 4.110 -1.464 15.936 1.00 85.56 88 LYS A N 1
ATOM 693 C CA . LYS A 1 88 ? 3.921 -0.048 15.615 1.00 85.56 88 LYS A CA 1
ATOM 694 C C . LYS A 1 88 ? 2.577 0.505 16.086 1.00 85.56 88 LYS A C 1
ATOM 696 O O . LYS A 1 88 ? 2.279 1.670 15.827 1.00 85.56 88 LYS A O 1
ATOM 701 N N . GLY A 1 89 ? 1.804 -0.295 16.821 1.00 84.06 89 GLY A N 1
ATOM 702 C CA . GLY A 1 89 ? 0.569 0.125 17.478 1.00 84.06 89 GLY A CA 1
ATOM 703 C C . GLY A 1 89 ? -0.644 0.209 16.555 1.00 84.06 89 GLY A C 1
ATOM 704 O O . GLY A 1 89 ? -1.602 0.910 16.885 1.00 84.06 89 GLY A O 1
ATOM 705 N N . PHE A 1 90 ? -0.620 -0.471 15.406 1.00 85.81 90 PHE A N 1
ATOM 706 C CA . PHE A 1 90 ? -1.812 -0.626 14.577 1.00 85.81 90 PHE A CA 1
ATOM 707 C C . PHE A 1 90 ? -2.747 -1.674 15.181 1.00 85.81 90 PHE A C 1
ATOM 709 O O . PHE A 1 90 ? -2.318 -2.727 15.653 1.00 85.81 90 PHE A O 1
ATOM 716 N N . ASP A 1 91 ? -4.042 -1.376 15.151 1.00 81.69 91 ASP A N 1
ATOM 717 C CA . ASP A 1 91 ? -5.083 -2.317 15.547 1.00 81.69 91 ASP A CA 1
ATOM 718 C C . ASP A 1 91 ? -5.348 -3.297 14.398 1.00 81.69 91 ASP A C 1
ATOM 720 O O . ASP A 1 91 ? -5.806 -2.891 13.332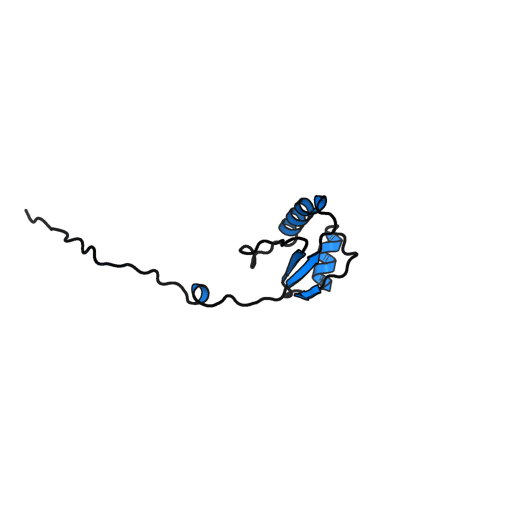 1.00 81.69 91 ASP A O 1
ATOM 724 N N . ILE A 1 92 ? -5.051 -4.576 14.631 1.00 79.69 92 ILE A N 1
ATOM 725 C CA . ILE A 1 92 ? -5.192 -5.668 13.657 1.00 79.69 92 ILE A CA 1
ATOM 726 C C . ILE A 1 92 ? -6.330 -6.633 14.022 1.00 79.69 92 ILE A C 1
ATOM 728 O O . ILE A 1 92 ? -6.328 -7.795 13.623 1.00 79.69 92 ILE A O 1
ATOM 732 N N . SER A 1 93 ? -7.296 -6.177 14.826 1.00 73.75 93 SER A N 1
ATOM 733 C CA . SER A 1 93 ? -8.393 -7.016 15.336 1.00 73.75 93 SER A CA 1
ATOM 734 C C . SER A 1 93 ? -9.318 -7.577 14.246 1.00 73.75 93 SER A C 1
ATOM 736 O O . SER A 1 93 ? -10.121 -8.465 14.529 1.00 73.75 93 SER A O 1
ATOM 738 N N . HIS A 1 94 ? -9.231 -7.061 13.017 1.00 67.38 94 HIS A N 1
ATOM 739 C CA . HIS A 1 94 ? -10.034 -7.505 11.883 1.00 67.38 94 HIS A CA 1
ATOM 740 C C . HIS A 1 94 ? -9.188 -8.375 10.938 1.00 67.38 94 HIS A C 1
ATOM 742 O O . HIS A 1 94 ? -8.032 -8.047 10.676 1.00 67.38 94 HIS A O 1
ATOM 748 N N . PRO A 1 95 ? -9.731 -9.498 10.436 1.00 66.44 95 PRO A N 1
ATOM 749 C CA . PRO A 1 95 ? -9.042 -10.318 9.449 1.00 66.44 95 PRO A CA 1
ATOM 750 C C . PRO A 1 95 ? -8.946 -9.573 8.111 1.00 66.44 95 PRO A C 1
ATOM 752 O O . PRO A 1 95 ? -9.942 -9.039 7.630 1.00 66.44 95 PRO A O 1
ATOM 755 N N . TRP A 1 96 ? -7.757 -9.583 7.510 1.00 72.56 96 TRP A N 1
ATOM 756 C CA . TRP A 1 96 ? -7.499 -9.069 6.165 1.00 72.56 96 TRP A CA 1
ATOM 757 C C . TRP A 1 96 ? -7.274 -10.202 5.163 1.00 72.56 96 TRP A C 1
ATOM 759 O O . TRP A 1 96 ? -6.858 -11.305 5.537 1.00 72.56 96 TRP A O 1
ATOM 769 N N . GLU A 1 97 ? -7.515 -9.911 3.888 1.00 71.69 97 GLU A N 1
ATOM 770 C CA . GLU A 1 97 ? -7.451 -10.868 2.781 1.00 71.69 97 GLU A CA 1
ATOM 771 C C . GLU A 1 97 ? -6.273 -10.545 1.843 1.00 71.69 97 GLU A C 1
ATOM 773 O O . GLU A 1 97 ? -5.741 -9.431 1.836 1.00 71.69 97 GLU A O 1
ATOM 778 N N . ILE A 1 98 ? -5.829 -11.550 1.083 1.00 76.06 98 ILE A N 1
ATOM 779 C CA . ILE A 1 98 ? -4.867 -11.384 -0.015 1.00 76.06 98 ILE A CA 1
ATOM 780 C C . ILE A 1 98 ? -5.689 -11.145 -1.283 1.00 76.06 98 ILE A C 1
ATOM 782 O O . ILE A 1 98 ? -6.615 -11.918 -1.545 1.00 76.06 98 ILE A O 1
ATOM 786 N N . GLN A 1 99 ? -5.371 -10.087 -2.027 1.00 71.12 99 GLN A N 1
ATOM 787 C CA . GLN A 1 99 ? -6.021 -9.728 -3.290 1.00 71.12 99 GLN A CA 1
ATOM 788 C C . GLN A 1 99 ? -5.013 -9.614 -4.427 1.00 71.12 99 GLN A C 1
ATOM 790 O O . GLN A 1 99 ? -3.857 -9.212 -4.148 1.00 71.12 99 GLN A O 1
#

pLDDT: mean 81.2, std 10.06, range [46.97, 90.88]

Sequence (99 aa):
MDECTEERDDNLKLYPILADDLICDPPLIDVYVDTISDSKKISQVIVGLNTVLPLAELTHLKRMKNKEIILYSASIPQEELKNILVEKGFDISHPWEIQ

Secondary structure (DSSP, 8-state):
---------TT-------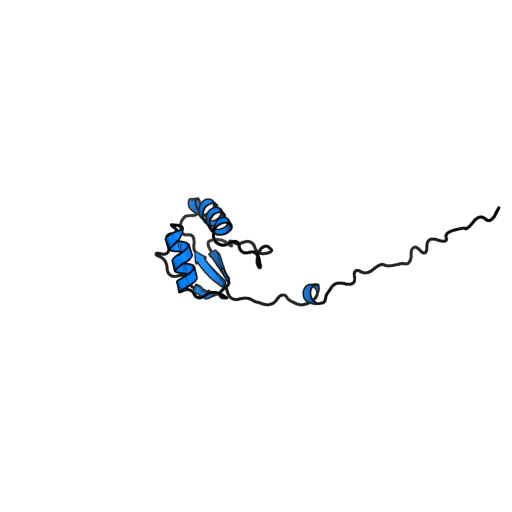-GGGTSPPPP--EEEEE-S-TTTHHHHHHHHHHHS--GGGTTS-SEETTEEEEEETTS-HHHHHHHHHHTT----S--EE-

Foldseek 3Di:
DDDPDPPPPPPPPDDDPDDVCVVDDHDDFKFWKDFDPDPVCVVVVVVLLCVQPNAPVCPVDDQDDPGIGTNYTPPDDPVVSVVSCVVSPHDPVDDIDID

Radius of gyration: 23.52 Å; chains: 1; bounding box: 48×48×64 Å

Organism: Diabrotica balteata (NCBI:txid107213)